Protein AF-A0A1C1YRW0-F1 (afdb_monomer)

Structure (mmCIF, N/CA/C/O backbone):
data_AF-A0A1C1YRW0-F1
#
_entry.id   AF-A0A1C1YRW0-F1
#
loop_
_atom_site.group_PDB
_atom_site.id
_atom_site.type_symbol
_atom_site.label_atom_id
_atom_site.label_alt_id
_atom_site.label_comp_id
_atom_site.label_asym_id
_atom_site.label_entity_id
_atom_site.label_seq_id
_atom_site.pdbx_PDB_ins_code
_atom_site.Cartn_x
_atom_site.Cartn_y
_atom_site.Cartn_z
_atom_site.occupancy
_atom_site.B_iso_or_equiv
_atom_site.auth_seq_id
_atom_site.auth_comp_id
_atom_site.auth_asym_id
_atom_site.auth_atom_id
_atom_site.pdbx_PDB_model_num
ATOM 1 N N . MET A 1 1 ? -5.392 -8.925 -12.771 1.00 79.62 1 MET A N 1
ATOM 2 C CA . MET A 1 1 ? -4.864 -7.554 -12.698 1.00 79.62 1 MET A CA 1
ATOM 3 C C . MET A 1 1 ? -4.749 -7.239 -11.227 1.00 79.62 1 MET A C 1
ATOM 5 O O . MET A 1 1 ? -5.702 -7.522 -10.510 1.00 79.62 1 MET A O 1
ATOM 9 N N . TYR A 1 2 ? -3.578 -6.796 -10.789 1.00 85.38 2 TYR A N 1
ATOM 10 C CA . TYR A 1 2 ? -3.310 -6.490 -9.389 1.00 85.38 2 TYR A CA 1
ATOM 11 C C . TYR A 1 2 ? -3.143 -4.982 -9.266 1.00 85.38 2 TYR A C 1
ATOM 13 O O . TYR A 1 2 ? -2.464 -4.387 -10.100 1.00 85.38 2 TYR A O 1
ATOM 21 N N . LEU A 1 3 ? -3.794 -4.383 -8.278 1.00 89.69 3 LEU A N 1
ATOM 22 C CA . LEU A 1 3 ? -3.615 -2.980 -7.925 1.00 89.69 3 LEU A CA 1
ATOM 23 C C . LEU A 1 3 ? -3.138 -2.916 -6.485 1.00 89.69 3 LEU A C 1
ATOM 25 O O . LEU A 1 3 ? -3.596 -3.698 -5.651 1.00 89.69 3 LEU A O 1
ATOM 29 N N . CYS A 1 4 ? -2.253 -1.981 -6.185 1.00 90.56 4 CYS A N 1
ATOM 30 C CA . CYS A 1 4 ? -1.941 -1.640 -4.813 1.00 90.56 4 CYS A CA 1
ATOM 31 C C . CYS A 1 4 ? -1.612 -0.159 -4.681 1.00 90.56 4 CYS A C 1
ATOM 33 O O . CYS A 1 4 ? -1.193 0.481 -5.643 1.00 90.56 4 CYS A O 1
ATOM 35 N N . ASP A 1 5 ? -1.859 0.364 -3.488 1.00 90.75 5 ASP A N 1
ATOM 36 C CA . ASP A 1 5 ? -1.596 1.749 -3.120 1.00 90.75 5 ASP A CA 1
ATOM 37 C C . ASP A 1 5 ? -1.497 1.857 -1.591 1.00 90.75 5 ASP A C 1
ATOM 39 O O . ASP A 1 5 ? -1.680 0.879 -0.858 1.00 90.75 5 ASP A O 1
ATOM 43 N N . PHE A 1 6 ? -1.231 3.057 -1.100 1.00 91.31 6 PHE A N 1
ATOM 44 C CA . PHE A 1 6 ? -1.215 3.394 0.310 1.00 91.31 6 PHE A CA 1
ATOM 45 C C . PHE A 1 6 ? -2.302 4.412 0.634 1.00 91.31 6 PHE A C 1
ATOM 47 O O . PHE A 1 6 ? -2.493 5.386 -0.090 1.00 91.31 6 PHE A O 1
ATOM 54 N N . MET A 1 7 ? -2.945 4.250 1.789 1.00 92.50 7 MET A N 1
ATOM 55 C CA . MET A 1 7 ? -3.867 5.247 2.331 1.00 92.50 7 MET A CA 1
ATOM 56 C C . MET A 1 7 ? -3.514 5.619 3.764 1.00 92.50 7 MET A C 1
ATOM 58 O O . MET A 1 7 ? -2.981 4.811 4.524 1.00 92.50 7 MET A O 1
ATOM 62 N N . THR A 1 8 ? -3.875 6.841 4.143 1.00 94.12 8 THR A N 1
ATOM 63 C CA . THR A 1 8 ? -3.876 7.279 5.539 1.00 94.12 8 THR A CA 1
ATOM 64 C C . THR A 1 8 ? -5.322 7.373 6.013 1.00 94.12 8 THR A C 1
ATOM 66 O O . THR A 1 8 ? -6.137 8.028 5.362 1.00 94.12 8 THR A O 1
ATOM 69 N N . PHE A 1 9 ? -5.641 6.747 7.141 1.00 92.12 9 PHE A N 1
ATOM 70 C CA . PHE A 1 9 ? -6.954 6.802 7.776 1.00 92.12 9 PHE A CA 1
ATOM 71 C C . PHE A 1 9 ? -6.789 6.880 9.291 1.00 92.12 9 PHE A C 1
ATOM 73 O O . PHE A 1 9 ? -6.044 6.094 9.866 1.00 92.12 9 PHE A O 1
ATOM 80 N N . ASP A 1 10 ? -7.454 7.849 9.921 1.00 94.00 10 ASP A N 1
ATOM 81 C CA . ASP A 1 10 ? -7.376 8.098 11.369 1.00 94.00 10 ASP A CA 1
ATOM 82 C C . ASP A 1 10 ? -5.932 8.207 11.909 1.00 94.00 10 ASP A C 1
ATOM 84 O O . ASP A 1 10 ? -5.552 7.614 12.915 1.00 94.00 10 ASP A O 1
ATOM 88 N N . G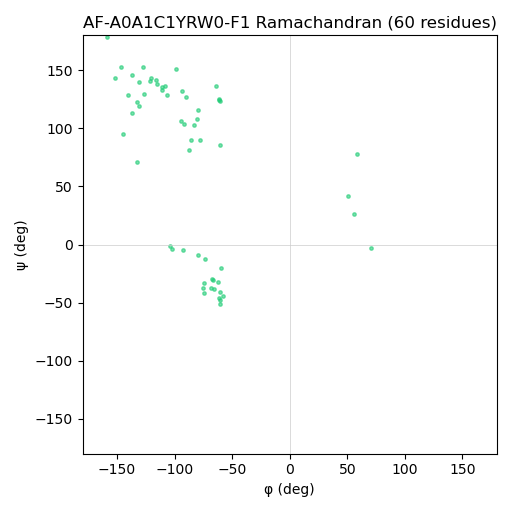LY A 1 11 ? -5.068 8.905 11.163 1.00 91.31 11 GLY A N 1
ATOM 89 C CA . GLY A 1 11 ? -3.645 9.054 11.497 1.00 91.31 11 GLY A CA 1
ATOM 90 C C . GLY A 1 11 ? -2.801 7.782 11.333 1.00 91.31 11 GLY A C 1
ATOM 91 O O . GLY A 1 11 ? -1.584 7.844 11.485 1.00 91.31 11 GLY A O 1
ATOM 92 N N . GLN A 1 12 ? -3.412 6.652 10.979 1.00 92.75 12 GLN A N 1
ATOM 93 C CA . GLN A 1 12 ? -2.736 5.389 10.705 1.00 92.75 12 GLN A CA 1
ATOM 94 C C . GLN A 1 12 ? -2.545 5.187 9.205 1.00 92.75 12 GLN A C 1
ATOM 96 O O . GLN A 1 12 ? -3.327 5.664 8.379 1.00 92.75 12 GLN A O 1
ATOM 101 N N . ARG A 1 13 ? -1.485 4.468 8.844 1.00 92.56 13 ARG A N 1
ATOM 102 C CA . ARG A 1 13 ? -1.117 4.213 7.454 1.00 92.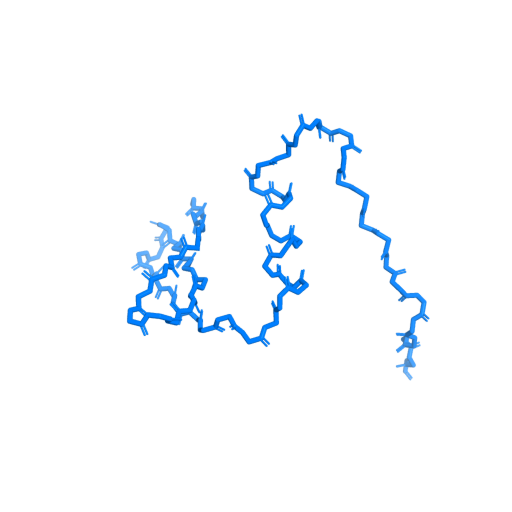56 13 ARG A CA 1
ATOM 103 C C . ARG A 1 13 ? -1.388 2.765 7.093 1.00 92.56 13 ARG A C 1
ATOM 105 O O . ARG A 1 13 ? -1.063 1.866 7.862 1.00 92.56 13 ARG A O 1
ATOM 112 N N . PHE A 1 14 ? -1.960 2.549 5.917 1.00 93.94 14 PHE A N 1
ATOM 113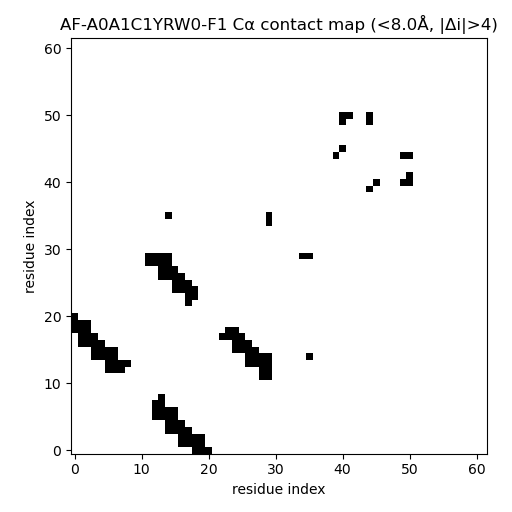 C CA . PHE A 1 14 ? -2.348 1.231 5.434 1.00 93.94 14 PHE A CA 1
ATOM 114 C C . PHE A 1 14 ? -1.837 1.002 4.018 1.00 93.94 14 PHE A C 1
ATOM 116 O O . PHE A 1 14 ? -1.904 1.896 3.172 1.00 93.94 14 PHE A O 1
ATOM 123 N N . PHE A 1 15 ? -1.369 -0.213 3.764 1.00 93.00 15 PHE A N 1
ATOM 124 C CA . PHE A 1 15 ? -1.143 -0.746 2.433 1.00 93.00 15 PHE A CA 1
ATOM 125 C C . PHE A 1 15 ? -2.419 -1.447 1.968 1.00 93.00 15 PHE A C 1
ATOM 127 O O . PHE A 1 15 ? -2.964 -2.302 2.668 1.00 93.00 15 PHE A O 1
ATOM 134 N N . ILE A 1 16 ? -2.912 -1.072 0.793 1.00 94.00 16 ILE A N 1
ATOM 135 C CA . ILE A 1 16 ? -4.091 -1.675 0.179 1.00 94.00 16 ILE A CA 1
ATOM 136 C C . ILE A 1 16 ? -3.638 -2.445 -1.044 1.00 94.00 16 ILE A C 1
ATOM 138 O O . ILE A 1 16 ? -2.882 -1.935 -1.868 1.00 94.00 16 ILE A O 1
ATOM 142 N N . SER A 1 17 ? -4.165 -3.649 -1.210 1.00 93.25 17 SER A N 1
ATOM 143 C CA . SER A 1 17 ? -3.999 -4.399 -2.443 1.00 93.25 17 SER A CA 1
ATOM 144 C C . SER A 1 17 ? -5.291 -5.067 -2.887 1.00 93.25 17 SER A C 1
ATOM 146 O O . SER A 1 17 ? -6.111 -5.489 -2.072 1.00 93.25 17 SER A O 1
ATOM 148 N N . ALA A 1 18 ? -5.486 -5.148 -4.199 1.00 94.62 18 ALA A N 1
ATOM 149 C CA . A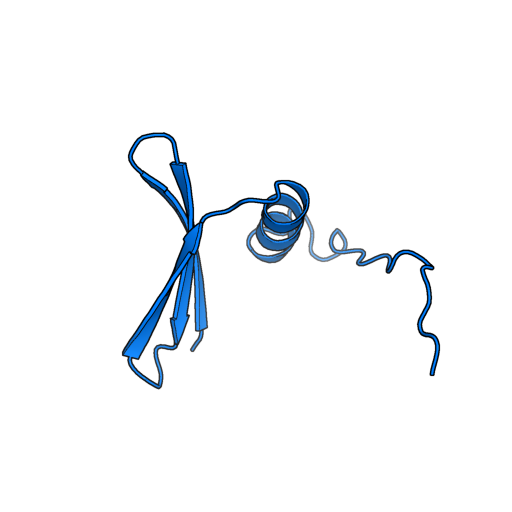LA A 1 18 ? -6.669 -5.718 -4.816 1.00 94.62 18 ALA A CA 1
ATOM 150 C C . ALA A 1 18 ? -6.279 -6.684 -5.936 1.00 94.62 18 ALA A C 1
ATOM 152 O O . ALA A 1 18 ? -5.638 -6.304 -6.920 1.00 94.62 18 ALA A O 1
ATOM 153 N N . ASP A 1 19 ? -6.734 -7.929 -5.816 1.00 95.19 19 ASP A N 1
ATOM 154 C CA . ASP A 1 19 ? -6.745 -8.873 -6.924 1.00 95.19 19 ASP A CA 1
ATOM 155 C C . ASP A 1 19 ? -8.088 -8.780 -7.647 1.00 95.19 19 ASP A C 1
ATOM 157 O O . ASP A 1 19 ? -9.111 -9.310 -7.208 1.00 95.19 19 ASP A O 1
ATOM 161 N N . LEU A 1 20 ? -8.071 -8.126 -8.805 1.00 92.56 20 LEU A N 1
ATOM 162 C CA . LEU A 1 20 ? -9.269 -7.903 -9.608 1.00 92.56 20 LEU A CA 1
ATOM 163 C C . LEU A 1 20 ? -9.759 -9.167 -10.322 1.00 92.56 20 LEU A C 1
ATOM 165 O O . LEU A 1 20 ? -10.875 -9.173 -10.827 1.00 92.56 20 LEU A O 1
ATOM 169 N N . ARG A 1 21 ? -8.959 -10.245 -10.376 1.00 93.38 21 ARG A N 1
ATOM 170 C CA . ARG A 1 21 ? -9.430 -11.535 -10.915 1.00 93.38 21 ARG 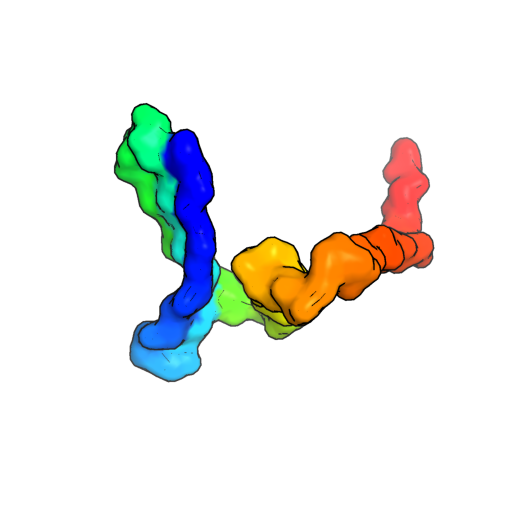A CA 1
ATOM 171 C C . ARG A 1 21 ? -10.343 -12.242 -9.924 1.00 93.38 21 ARG A C 1
ATOM 173 O O . ARG A 1 21 ? -11.305 -12.879 -10.332 1.00 93.38 21 ARG A O 1
ATOM 180 N N . THR A 1 22 ? -10.024 -12.139 -8.636 1.00 95.56 22 THR A N 1
ATOM 181 C CA . THR A 1 22 ? -10.771 -12.801 -7.558 1.00 95.56 22 THR A CA 1
ATOM 182 C C . THR A 1 22 ? -11.673 -11.849 -6.781 1.00 95.56 22 THR A C 1
ATOM 184 O O . THR A 1 22 ? -12.380 -12.291 -5.877 1.00 95.56 22 THR A O 1
ATOM 187 N N . THR A 1 23 ? -11.675 -10.555 -7.118 1.00 92.75 23 THR A N 1
ATOM 188 C CA . THR A 1 23 ? -12.394 -9.481 -6.406 1.00 92.75 23 THR A CA 1
ATOM 189 C C . THR A 1 23 ? -12.033 -9.385 -4.920 1.00 92.75 23 THR A C 1
ATOM 191 O O . T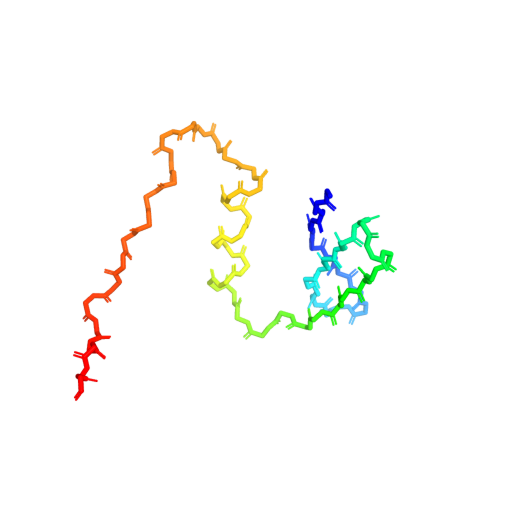HR A 1 23 ? -12.824 -8.929 -4.099 1.00 92.75 23 THR A O 1
ATOM 194 N N . ARG A 1 24 ? -10.824 -9.829 -4.555 1.00 95.62 24 ARG A N 1
ATOM 195 C CA . ARG A 1 24 ? -10.341 -9.805 -3.172 1.00 95.62 24 ARG A CA 1
ATOM 196 C C . ARG A 1 24 ? -9.552 -8.534 -2.913 1.00 95.62 24 ARG A C 1
ATOM 198 O O . ARG A 1 24 ? -8.646 -8.208 -3.675 1.00 95.62 24 ARG A O 1
ATOM 205 N N . VAL A 1 25 ? -9.865 -7.876 -1.803 1.00 93.88 25 VAL A N 1
ATOM 206 C CA . VAL A 1 25 ? -9.145 -6.704 -1.299 1.00 93.88 25 VAL A CA 1
ATOM 207 C C . VAL A 1 25 ? -8.502 -7.059 0.036 1.00 93.88 25 VAL A C 1
ATOM 209 O O . VAL A 1 25 ? -9.117 -7.731 0.866 1.00 93.88 25 VAL A O 1
ATOM 212 N N . ARG A 1 26 ? -7.262 -6.621 0.236 1.00 94.31 26 ARG A N 1
ATOM 213 C CA . ARG A 1 26 ? -6.539 -6.690 1.506 1.00 94.31 26 ARG A CA 1
ATOM 214 C C . ARG A 1 26 ? -6.136 -5.289 1.931 1.00 94.31 26 ARG A C 1
ATOM 216 O O . ARG A 1 26 ? -5.752 -4.477 1.093 1.00 94.31 26 ARG A O 1
ATOM 223 N N . ILE A 1 27 ? -6.237 -5.037 3.229 1.00 93.88 27 I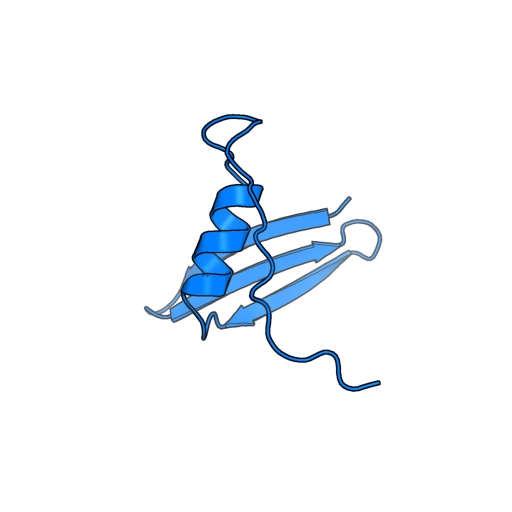LE A N 1
ATOM 224 C CA . ILE A 1 27 ? -5.846 -3.787 3.874 1.00 93.88 27 ILE A CA 1
ATOM 225 C C . ILE A 1 27 ? -4.976 -4.181 5.061 1.00 93.88 27 ILE A C 1
ATOM 227 O O . ILE A 1 27 ? -5.429 -4.916 5.938 1.00 93.88 27 ILE A O 1
ATOM 231 N N . GLU A 1 28 ? -3.729 -3.734 5.059 1.00 93.06 28 GLU A N 1
ATOM 232 C CA . GLU A 1 28 ? -2.720 -4.121 6.043 1.00 93.06 28 GLU A CA 1
ATOM 233 C C . GLU A 1 28 ? -2.123 -2.854 6.668 1.00 93.06 28 GLU A C 1
ATOM 235 O O . GLU A 1 28 ? -1.744 -1.942 5.930 1.00 93.06 28 GLU A O 1
ATOM 240 N N . PRO A 1 29 ? -2.054 -2.737 8.007 1.00 92.69 29 PRO A N 1
ATOM 241 C CA . PRO A 1 29 ? -1.409 -1.593 8.636 1.00 92.69 29 PRO A CA 1
ATOM 242 C C . PRO A 1 29 ? 0.082 -1.585 8.293 1.00 92.69 29 PRO A C 1
ATOM 244 O O . PRO A 1 29 ? 0.758 -2.613 8.355 1.00 92.69 29 PRO A O 1
ATOM 247 N N . VAL A 1 30 ? 0.609 -0.412 7.957 1.00 91.25 30 VAL A N 1
ATOM 248 C CA . VAL A 1 30 ? 2.040 -0.224 7.729 1.00 91.25 30 VAL A CA 1
ATOM 249 C C . VAL A 1 30 ? 2.713 -0.067 9.084 1.00 91.25 30 VAL A C 1
ATOM 251 O O . VAL A 1 30 ? 2.572 0.952 9.752 1.00 91.25 30 VAL A O 1
ATOM 254 N N . THR A 1 31 ? 3.453 -1.092 9.492 1.00 87.38 31 THR A N 1
ATOM 255 C CA . THR A 1 31 ? 4.256 -1.087 10.726 1.00 87.38 31 THR A CA 1
ATOM 256 C C . THR A 1 31 ? 5.746 -0.870 10.459 1.00 87.38 31 THR A C 1
ATOM 258 O O . THR A 1 31 ? 6.531 -0.781 11.399 1.00 87.38 31 THR A O 1
ATOM 261 N N . ASN A 1 32 ? 6.145 -0.790 9.184 1.00 85.56 32 ASN A N 1
ATOM 262 C CA . ASN A 1 32 ? 7.532 -0.672 8.749 1.00 85.56 32 ASN A CA 1
ATOM 263 C C . ASN A 1 32 ? 7.661 0.364 7.618 1.00 85.56 32 ASN A C 1
ATOM 265 O O . ASN A 1 32 ? 7.195 0.145 6.500 1.00 85.56 32 ASN A O 1
ATOM 269 N N . GLU A 1 33 ? 8.336 1.477 7.905 1.00 83.50 33 GLU A N 1
ATOM 270 C CA . GLU A 1 33 ? 8.552 2.577 6.955 1.00 83.50 33 GLU A CA 1
ATOM 271 C C . GLU A 1 33 ? 9.467 2.196 5.777 1.00 83.50 33 GLU A C 1
ATOM 273 O O . GLU A 1 33 ? 9.300 2.708 4.665 1.00 83.50 33 GLU A O 1
ATOM 278 N N . ALA A 1 34 ? 10.410 1.268 5.978 1.00 82.62 34 ALA A N 1
ATOM 279 C CA . ALA A 1 34 ? 11.293 0.796 4.912 1.00 82.62 34 ALA A CA 1
ATOM 280 C C . ALA A 1 34 ? 10.517 -0.013 3.863 1.00 82.62 34 ALA A C 1
ATOM 282 O O . ALA A 1 34 ? 10.755 0.142 2.665 1.00 82.62 34 ALA A O 1
ATOM 283 N N . PHE A 1 35 ? 9.536 -0.814 4.298 1.00 83.06 35 PHE A N 1
ATOM 284 C CA . PHE A 1 35 ? 8.622 -1.511 3.390 1.00 83.06 35 PHE A CA 1
ATOM 285 C C . PHE A 1 35 ? 7.810 -0.523 2.545 1.00 83.06 35 PHE A C 1
ATOM 287 O O . PHE A 1 35 ? 7.729 -0.674 1.327 1.00 83.06 35 PHE A O 1
ATOM 294 N N . GLU A 1 36 ? 7.250 0.520 3.165 1.00 84.50 36 GLU A N 1
ATOM 295 C CA . GLU A 1 36 ? 6.512 1.545 2.425 1.00 84.50 36 GLU A CA 1
ATOM 296 C C . GLU A 1 36 ? 7.401 2.245 1.391 1.00 84.50 36 GLU A C 1
ATOM 298 O O . GLU A 1 36 ? 7.011 2.375 0.230 1.00 84.50 36 GLU A O 1
ATOM 303 N N . THR A 1 37 ? 8.602 2.661 1.795 1.00 84.50 37 THR A N 1
ATOM 304 C CA . THR A 1 37 ? 9.559 3.339 0.909 1.00 84.50 37 THR A CA 1
ATOM 305 C C . THR A 1 37 ? 9.903 2.470 -0.299 1.00 84.50 37 THR A C 1
ATOM 307 O O . THR A 1 37 ? 9.872 2.944 -1.435 1.00 84.50 37 THR A O 1
ATOM 310 N N . PHE A 1 38 ? 10.154 1.180 -0.068 1.00 83.12 38 PHE A N 1
ATOM 311 C CA . PHE A 1 38 ? 10.439 0.212 -1.120 1.00 83.12 38 PHE A CA 1
ATOM 312 C C . PHE A 1 38 ? 9.285 0.076 -2.122 1.00 83.12 38 PHE A C 1
ATOM 314 O O . PHE A 1 38 ? 9.491 0.213 -3.328 1.00 83.12 38 PHE A O 1
ATOM 321 N N . ILE A 1 39 ? 8.055 -0.141 -1.648 1.00 84.00 39 ILE A N 1
ATOM 322 C CA . ILE A 1 39 ? 6.901 -0.298 -2.544 1.00 84.00 39 ILE A CA 1
ATOM 323 C C . ILE A 1 39 ? 6.605 1.005 -3.294 1.00 84.00 39 ILE A C 1
ATOM 325 O O . ILE A 1 39 ? 6.287 0.961 -4.479 1.00 84.00 39 ILE A O 1
ATOM 329 N N . ARG A 1 40 ? 6.744 2.171 -2.652 1.00 82.69 40 ARG A N 1
ATOM 330 C CA . ARG A 1 40 ? 6.575 3.465 -3.332 1.00 82.69 40 ARG A CA 1
ATOM 331 C C . ARG A 1 40 ? 7.566 3.656 -4.474 1.00 82.69 40 ARG A C 1
ATOM 333 O O . ARG A 1 40 ? 7.153 4.118 -5.533 1.00 82.69 40 ARG A O 1
ATOM 340 N N . ALA A 1 41 ? 8.823 3.260 -4.282 1.00 81.75 41 ALA A N 1
ATOM 341 C CA . ALA A 1 41 ? 9.835 3.306 -5.336 1.00 81.75 41 ALA A CA 1
ATOM 342 C C . ALA A 1 41 ? 9.481 2.394 -6.525 1.00 81.75 41 ALA A C 1
ATOM 344 O O . ALA A 1 41 ? 9.781 2.729 -7.667 1.00 81.75 41 ALA A O 1
ATOM 345 N N . ILE A 1 42 ? 8.800 1.271 -6.272 1.00 80.62 42 ILE A N 1
ATOM 346 C CA . ILE A 1 42 ? 8.303 0.372 -7.324 1.00 80.62 42 ILE A CA 1
ATOM 347 C C . ILE A 1 42 ? 7.078 0.953 -8.040 1.00 80.62 42 ILE A C 1
ATOM 349 O O . ILE A 1 42 ? 6.965 0.821 -9.256 1.00 80.62 42 ILE A O 1
ATOM 353 N N . LEU A 1 43 ? 6.142 1.557 -7.302 1.00 79.31 43 LEU A N 1
ATOM 354 C CA . LEU A 1 43 ? 4.887 2.079 -7.858 1.00 79.31 43 LEU A CA 1
ATOM 355 C C . LEU A 1 43 ? 5.074 3.370 -8.660 1.00 79.31 43 LEU A C 1
ATOM 357 O O . LEU A 1 43 ? 4.347 3.602 -9.623 1.00 79.31 43 LEU A O 1
ATOM 361 N N . ALA A 1 44 ? 6.030 4.203 -8.258 1.00 73.56 44 ALA A N 1
ATOM 362 C CA . ALA A 1 44 ? 6.352 5.465 -8.909 1.00 73.56 44 ALA A CA 1
ATOM 363 C C . ALA A 1 44 ? 7.872 5.574 -9.112 1.00 73.56 44 ALA A C 1
ATOM 365 O O . ALA A 1 44 ? 8.524 6.359 -8.417 1.00 73.56 44 ALA A O 1
ATOM 366 N N . PRO A 1 45 ? 8.454 4.779 -10.031 1.00 65.12 45 PRO A N 1
ATOM 367 C CA . PRO A 1 45 ? 9.866 4.905 -10.354 1.00 65.12 45 PRO A CA 1
ATOM 368 C C . PRO A 1 45 ? 10.117 6.309 -10.910 1.00 65.12 45 PRO A C 1
ATOM 370 O O . PRO A 1 45 ? 9.454 6.737 -11.857 1.00 65.12 45 PRO A O 1
ATOM 373 N N . ILE A 1 46 ? 11.044 7.038 -10.287 1.00 65.38 46 ILE A N 1
ATOM 374 C CA . ILE A 1 46 ? 11.460 8.378 -10.732 1.00 65.38 46 ILE A CA 1
ATOM 375 C C . ILE A 1 46 ? 12.176 8.261 -12.093 1.00 65.38 46 ILE A C 1
ATOM 377 O O . ILE A 1 46 ? 12.042 9.132 -12.952 1.00 65.38 46 ILE A O 1
ATOM 381 N N . ASP A 1 47 ? 12.838 7.127 -12.314 1.00 64.38 47 ASP A N 1
ATOM 382 C CA . ASP A 1 47 ? 13.564 6.719 -13.506 1.00 64.38 47 ASP A CA 1
ATOM 383 C C . ASP A 1 47 ? 13.548 5.180 -13.586 1.00 64.38 47 ASP A C 1
ATOM 385 O O . ASP A 1 47 ? 13.583 4.490 -12.570 1.00 64.38 47 ASP A O 1
ATOM 389 N N . ALA A 1 48 ? 13.447 4.599 -14.787 1.00 56.50 48 ALA A N 1
ATOM 390 C CA . ALA A 1 48 ? 13.328 3.138 -14.944 1.00 56.50 48 ALA A CA 1
ATOM 391 C C . ALA A 1 48 ? 14.532 2.361 -14.365 1.00 56.50 48 ALA A C 1
ATOM 393 O O . ALA A 1 48 ? 14.399 1.183 -14.032 1.00 56.50 48 ALA A O 1
ATOM 394 N N . ASP A 1 49 ? 15.668 3.043 -14.197 1.00 59.16 49 ASP A N 1
ATOM 395 C CA . ASP A 1 49 ? 16.920 2.511 -13.662 1.00 59.16 49 ASP A CA 1
ATOM 396 C C . ASP A 1 49 ? 17.073 2.703 -12.132 1.00 59.16 49 ASP A C 1
ATOM 398 O O . ASP A 1 49 ? 18.027 2.190 -11.547 1.00 59.16 49 ASP A O 1
ATOM 402 N N . SER A 1 50 ? 16.146 3.390 -11.438 1.00 57.03 50 SER A N 1
ATOM 403 C CA . SER A 1 50 ? 16.296 3.711 -10.002 1.00 57.03 50 SER A CA 1
ATOM 404 C C . SER A 1 50 ? 15.958 2.580 -9.037 1.00 57.03 50 SER A C 1
ATOM 406 O O . SER A 1 50 ? 16.190 2.702 -7.832 1.00 57.03 50 SER A O 1
ATOM 408 N N . ILE A 1 51 ? 15.389 1.477 -9.521 1.00 59.41 51 ILE A N 1
ATOM 409 C CA . ILE A 1 51 ? 15.042 0.338 -8.668 1.00 59.41 51 ILE A CA 1
ATOM 410 C C . ILE A 1 51 ? 16.261 -0.591 -8.571 1.00 59.41 51 ILE A C 1
ATOM 412 O O . ILE A 1 51 ? 16.340 -1.604 -9.261 1.00 59.41 51 ILE A O 1
ATOM 416 N N . SER A 1 52 ? 17.219 -0.269 -7.693 1.00 59.03 52 SER A N 1
ATOM 417 C CA . SER A 1 52 ? 18.253 -1.231 -7.281 1.00 59.03 52 SER A CA 1
ATOM 418 C C . SER A 1 52 ? 17.820 -1.941 -5.996 1.00 59.03 52 SER A C 1
ATOM 420 O O . SER A 1 52 ? 17.790 -1.369 -4.908 1.00 59.03 52 SER A O 1
ATOM 422 N N . ILE A 1 53 ? 17.429 -3.210 -6.125 1.00 57.25 53 ILE A N 1
ATOM 423 C CA . ILE A 1 53 ? 17.141 -4.073 -4.976 1.00 57.25 53 ILE A CA 1
ATOM 424 C C . ILE A 1 53 ? 18.467 -4.689 -4.539 1.00 57.25 53 ILE A C 1
ATOM 426 O O . ILE A 1 53 ? 18.867 -5.742 -5.032 1.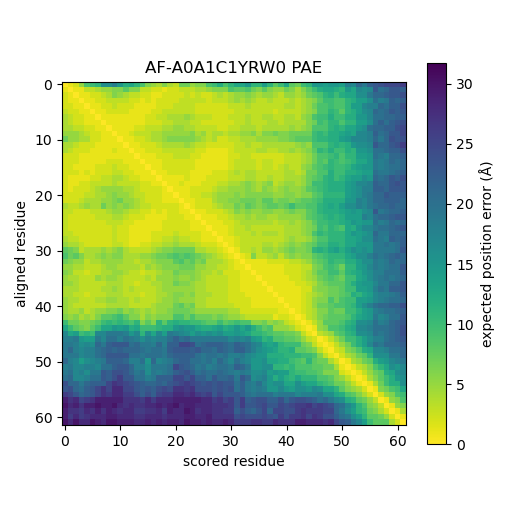00 57.25 53 ILE A O 1
ATOM 430 N N . VAL A 1 54 ? 19.176 -4.016 -3.636 1.00 58.28 54 VAL A N 1
ATOM 431 C CA . VAL A 1 54 ? 20.350 -4.605 -2.987 1.00 58.28 54 VAL A CA 1
ATOM 432 C C . VAL A 1 54 ? 19.840 -5.460 -1.834 1.00 58.28 54 VAL A C 1
ATOM 434 O O . VAL A 1 54 ? 19.424 -4.940 -0.800 1.00 58.28 54 VAL A O 1
ATOM 437 N N . ALA A 1 55 ? 19.815 -6.778 -2.027 1.00 48.91 55 ALA A N 1
ATOM 438 C CA . ALA A 1 55 ? 19.575 -7.698 -0.925 1.00 48.91 55 ALA A CA 1
ATOM 439 C C . ALA A 1 55 ? 20.694 -7.510 0.108 1.00 48.91 55 ALA A C 1
ATOM 441 O O . ALA A 1 55 ? 21.874 -7.620 -0.220 1.00 48.91 55 ALA A O 1
ATOM 442 N N . SER A 1 56 ? 20.331 -7.199 1.349 1.00 54.12 56 SER A N 1
ATOM 443 C CA . SER A 1 56 ? 21.276 -7.217 2.460 1.00 54.12 56 SER A CA 1
ATOM 444 C C . SER A 1 56 ? 21.808 -8.640 2.630 1.00 54.12 56 SER A C 1
ATOM 446 O O . SER A 1 56 ? 21.012 -9.569 2.783 1.00 54.12 56 SER A O 1
ATOM 448 N N . GLU A 1 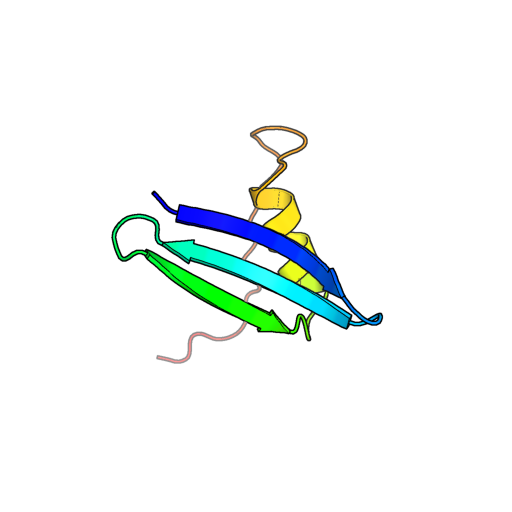57 ? 23.132 -8.807 2.613 1.00 57.50 57 GLU A N 1
ATOM 449 C CA . GLU A 1 57 ? 23.810 -10.043 3.014 1.00 57.50 57 GLU A CA 1
ATOM 450 C C . GLU A 1 57 ? 23.480 -10.339 4.485 1.00 57.50 57 GLU A C 1
ATOM 452 O O . GLU A 1 57 ? 24.174 -9.920 5.407 1.00 57.50 57 GLU A O 1
ATOM 457 N N . SER A 1 58 ? 22.367 -11.012 4.745 1.00 51.59 58 SER A N 1
ATOM 458 C CA . SER A 1 58 ? 22.094 -11.609 6.048 1.00 51.59 58 SER A CA 1
ATOM 459 C C . SER A 1 58 ? 21.338 -12.915 5.858 1.00 51.59 58 SER A C 1
ATOM 461 O O . SER A 1 58 ? 20.125 -12.955 5.684 1.00 51.59 58 SER A O 1
ATOM 463 N N . GLU A 1 59 ? 22.166 -13.960 5.852 1.00 51.53 59 GLU A N 1
ATOM 464 C CA . GLU A 1 59 ? 21.924 -15.310 6.360 1.00 51.53 59 GLU A CA 1
ATOM 465 C C . GLU A 1 59 ? 20.739 -16.085 5.772 1.00 51.53 59 GLU A C 1
ATOM 467 O O . GLU A 1 59 ? 19.733 -16.348 6.425 1.00 51.53 59 GLU A O 1
ATOM 472 N N . VAL A 1 60 ? 20.944 -16.613 4.562 1.00 47.88 60 VAL A N 1
ATOM 473 C CA . VAL A 1 60 ? 20.349 -17.907 4.202 1.00 47.88 60 VAL A CA 1
ATOM 474 C C . VAL A 1 60 ? 21.200 -18.995 4.866 1.00 47.88 60 VAL A C 1
ATOM 476 O O . VAL A 1 60 ? 22.182 -19.458 4.288 1.00 47.88 60 VAL A O 1
ATOM 479 N N . SER A 1 61 ? 20.859 -19.377 6.100 1.00 46.03 61 SER A N 1
ATOM 480 C CA . SER A 1 61 ? 21.239 -20.702 6.608 1.00 46.03 61 SER A CA 1
ATOM 481 C C . SER A 1 61 ? 20.257 -21.719 6.029 1.00 46.03 61 SER A C 1
ATOM 483 O O . SER A 1 61 ? 19.050 -21.610 6.250 1.00 46.03 61 SER A O 1
ATOM 485 N N . ALA A 1 62 ? 20.799 -22.628 5.217 1.00 48.88 62 ALA A N 1
ATOM 486 C CA . ALA A 1 62 ? 20.110 -23.759 4.602 1.00 48.88 62 ALA A CA 1
ATOM 487 C C . ALA A 1 62 ? 19.748 -24.853 5.618 1.00 48.88 62 ALA A C 1
ATOM 489 O O . ALA A 1 62 ? 20.451 -24.958 6.649 1.00 48.88 62 ALA A O 1
#

Solvent-accessible surface area (backbone atoms only — not comparable to full-atom values): 4095 Å² total; per-residue (Å²): 99,76,50,71,54,74,49,78,54,95,95,39,46,29,43,36,38,33,38,66,79,76,72,46,73,51,78,40,76,60,87,49,70,67,59,51,53,53,52,47,46,68,77,56,53,94,44,97,81,69,78,74,85,77,79,76,94,71,79,87,78,130

Mean predicted aligned error: 9.87 Å

Sequence (62 aa):
MYLCDFMTFDGQRFFISADLRTTRVRIEPVTNEAFETFIRAILAPIDADSISIVASESEVSA

Nearest PDB structures (foldseek):
  8cta-assembly1_A  TM=6.768E-01  e=5.930E-02  Human immunodeficiency virus 1
  7u32-assembly1_F  TM=6.783E-01  e=5.930E-02  Visna/maedi virus EV1 KV1772
  6we7-assembly1_A-2  TM=6.531E-01  e=1.039E-01  Human immunodeficiency virus 1
  6vlh-assembly1_A  TM=6.041E-01  e=7.609E-02  Human immunodeficiency virus 1
  1c6v-assembly1_D  TM=6.303E-01  e=9.765E-02  Simian immunodeficiency virus

Radius of gyration: 14.51 Å; Cα contacts (8 Å, |Δi|>4): 64; chains: 1; bounding box: 36×33×26 Å

pLDDT: mean 79.58, std 16.07, range [46.03, 95.62]

Organism: NCBI:txid1480615

Foldseek 3Di:
DKDWDWDADPNWIWIWIADPVVRDIDIGTDPDPVVVVLVCCVVDPPDPPPNDDDDPPDDPPD

Secondary structure (DSSP, 8-state):
-EEEEEEEETTEEEEEEEETTTTEEEEEE---HHHHHHHHHHHS-SSTT-------------